Protein AF-A0A951NIG2-F1 (afdb_monomer_lite)

Sequence (66 aa):
MAVEDEQRQLDQVRIHLEQEFSDRVPADVVARHFADIVGRYEGVPVRTFLPVLVRRQTKELLASNE

Foldseek 3Di:
DVVVVLVVLLVVLLVVQCVVCVVPDHSVRLVVLLVVQLVVCPPPPDSVCVSVSSSVVSVVVVVVVD

Radius of gyration: 11.8 Å; chains: 1; bounding box: 32×20×32 Å

pLDDT: mean 85.78, std 10.15, range [50.28, 95.56]

Structure (mmCIF, N/CA/C/O backbone):
data_AF-A0A951NIG2-F1
#
_entry.id   AF-A0A951NIG2-F1
#
loop_
_atom_site.group_PDB
_atom_site.id
_atom_site.type_symbol
_atom_site.label_atom_id
_atom_site.label_alt_id
_atom_site.label_comp_id
_atom_site.label_asym_id
_atom_site.label_entity_id
_atom_site.label_seq_id
_atom_site.pdbx_PDB_ins_code
_atom_site.Cartn_x
_atom_site.Cartn_y
_atom_site.Cartn_z
_atom_site.occupancy
_atom_site.B_iso_or_equiv
_atom_site.auth_seq_id
_atom_site.auth_comp_id
_atom_site.auth_asym_id
_atom_site.auth_atom_id
_atom_site.pdbx_PDB_model_num
ATOM 1 N N . MET A 1 1 ? 17.506 -9.563 -5.994 1.00 60.72 1 MET A N 1
ATOM 2 C CA . MET A 1 1 ? 17.995 -8.225 -5.595 1.00 60.72 1 MET A CA 1
ATOM 3 C C . MET A 1 1 ? 16.943 -7.141 -5.830 1.00 60.72 1 MET A C 1
ATOM 5 O O . MET A 1 1 ? 16.168 -6.943 -4.915 1.00 60.72 1 MET A O 1
ATOM 9 N N . ALA A 1 2 ? 16.783 -6.525 -7.013 1.00 64.19 2 ALA A N 1
ATOM 10 C CA . ALA A 1 2 ? 15.858 -5.377 -7.170 1.00 64.19 2 ALA A CA 1
ATOM 11 C C . ALA A 1 2 ? 14.378 -5.653 -6.803 1.00 64.19 2 ALA A C 1
ATOM 13 O O . ALA A 1 2 ? 13.732 -4.822 -6.176 1.00 64.19 2 ALA A O 1
ATOM 14 N N . VAL A 1 3 ? 13.856 -6.837 -7.146 1.00 64.69 3 VAL A N 1
ATOM 15 C CA . VAL A 1 3 ? 12.468 -7.236 -6.828 1.00 64.69 3 VAL A CA 1
ATOM 16 C C . VAL A 1 3 ? 12.269 -7.513 -5.329 1.00 64.69 3 VAL A C 1
ATOM 18 O O . VAL A 1 3 ? 11.217 -7.216 -4.775 1.00 64.69 3 VAL A O 1
ATOM 21 N N . GLU A 1 4 ? 13.284 -8.051 -4.649 1.00 69.81 4 GLU A N 1
ATOM 22 C CA . GLU A 1 4 ? 13.224 -8.302 -3.200 1.00 69.81 4 GLU A CA 1
ATOM 23 C C . GLU A 1 4 ? 13.289 -6.992 -2.405 1.00 69.81 4 GLU A C 1
ATOM 25 O O . GLU A 1 4 ? 12.618 -6.860 -1.382 1.00 69.81 4 GLU A O 1
ATOM 30 N N . ASP A 1 5 ? 14.057 -6.012 -2.889 1.00 82.44 5 ASP A N 1
ATOM 31 C CA . ASP A 1 5 ? 14.120 -4.677 -2.292 1.00 82.44 5 ASP A CA 1
ATOM 32 C C . ASP A 1 5 ? 12.803 -3.909 -2.483 1.00 82.44 5 ASP A C 1
ATOM 34 O O . ASP A 1 5 ? 12.333 -3.261 -1.550 1.00 82.44 5 ASP A O 1
ATOM 38 N N . GLU A 1 6 ? 12.162 -4.036 -3.648 1.00 83.00 6 GLU A N 1
ATOM 39 C CA . GLU A 1 6 ? 10.830 -3.480 -3.920 1.00 83.00 6 GLU A CA 1
ATOM 40 C C . GLU A 1 6 ? 9.769 -4.051 -2.974 1.00 83.00 6 GLU A C 1
ATOM 42 O O . GLU A 1 6 ? 9.039 -3.287 -2.340 1.00 83.00 6 GLU A O 1
ATOM 47 N N . GLN A 1 7 ? 9.714 -5.378 -2.819 1.00 84.94 7 GLN A N 1
ATOM 48 C CA . GLN A 1 7 ? 8.737 -6.016 -1.935 1.00 84.94 7 GLN A CA 1
ATOM 49 C C . GLN A 1 7 ? 8.918 -5.563 -0.480 1.00 84.94 7 GLN A C 1
ATOM 51 O O . GLN A 1 7 ? 7.946 -5.206 0.183 1.00 84.94 7 GLN A O 1
ATOM 56 N N . ARG A 1 8 ? 10.167 -5.487 0.001 1.00 88.81 8 ARG A N 1
ATOM 57 C CA . ARG A 1 8 ? 10.468 -4.969 1.346 1.00 88.81 8 ARG A CA 1
ATOM 58 C C . ARG A 1 8 ? 10.028 -3.516 1.517 1.00 88.81 8 ARG A C 1
ATOM 60 O O . ARG A 1 8 ? 9.506 -3.162 2.572 1.00 88.81 8 ARG A O 1
ATOM 67 N N . GLN A 1 9 ? 10.233 -2.675 0.505 1.00 88.50 9 GLN A N 1
ATOM 68 C CA . GLN A 1 9 ? 9.796 -1.277 0.539 1.00 88.50 9 GLN A CA 1
ATOM 69 C C . GLN A 1 9 ? 8.269 -1.167 0.566 1.00 88.50 9 GLN A C 1
ATOM 71 O O . GLN A 1 9 ? 7.733 -0.361 1.325 1.00 88.50 9 GLN A O 1
ATOM 76 N N . LEU A 1 10 ? 7.558 -1.991 -0.206 1.00 90.12 10 LEU A N 1
ATOM 77 C CA . LEU A 1 10 ? 6.096 -2.034 -0.186 1.00 90.12 10 LEU A CA 1
ATOM 78 C C . LEU A 1 10 ? 5.551 -2.503 1.162 1.00 90.12 10 LEU A C 1
ATOM 80 O O . LEU A 1 10 ? 4.632 -1.878 1.690 1.00 90.12 10 LEU A O 1
ATOM 84 N N . ASP A 1 11 ? 6.154 -3.528 1.760 1.00 92.62 11 ASP A N 1
ATOM 85 C CA . ASP A 1 11 ? 5.764 -4.004 3.088 1.00 92.62 11 ASP A CA 1
ATOM 86 C C . ASP A 1 11 ? 5.967 -2.927 4.161 1.00 92.62 11 ASP A C 1
ATOM 88 O O . ASP A 1 11 ? 5.090 -2.715 4.999 1.00 92.62 11 ASP A O 1
ATOM 92 N N . GLN A 1 12 ? 7.079 -2.185 4.108 1.00 93.69 12 GLN A N 1
ATOM 93 C CA . GLN A 1 12 ? 7.316 -1.054 5.010 1.00 93.69 12 GLN A CA 1
ATOM 94 C C . GLN A 1 12 ? 6.287 0.064 4.825 1.00 93.69 12 GLN A C 1
ATOM 96 O O . GLN A 1 12 ? 5.790 0.607 5.813 1.00 93.69 12 GLN A O 1
ATOM 101 N N . VAL A 1 13 ? 5.944 0.405 3.578 1.00 93.44 13 VAL A N 1
ATOM 102 C CA . VAL A 1 13 ? 4.907 1.405 3.291 1.00 93.44 13 VAL A CA 1
ATOM 103 C C . VAL A 1 13 ? 3.560 0.949 3.845 1.00 93.44 13 VAL A C 1
ATOM 105 O O . VAL A 1 13 ? 2.881 1.748 4.488 1.00 93.44 13 VAL A O 1
ATOM 108 N N . ARG A 1 14 ? 3.188 -0.318 3.641 1.00 95.25 14 ARG A N 1
ATOM 109 C CA . ARG A 1 14 ? 1.941 -0.888 4.160 1.00 95.25 14 ARG A CA 1
ATOM 110 C C . ARG A 1 14 ? 1.873 -0.787 5.682 1.00 95.25 14 ARG A C 1
ATOM 112 O O . ARG A 1 14 ? 0.920 -0.211 6.191 1.00 95.25 14 ARG A O 1
ATOM 119 N N . ILE A 1 15 ? 2.902 -1.260 6.390 1.00 95.56 15 ILE A N 1
ATOM 120 C CA . ILE A 1 15 ? 2.970 -1.199 7.861 1.00 95.56 15 ILE A CA 1
ATOM 121 C C . ILE A 1 15 ? 2.849 0.249 8.349 1.00 95.56 15 ILE A C 1
ATOM 123 O O . ILE A 1 15 ? 2.122 0.532 9.297 1.00 95.56 15 ILE A O 1
ATOM 127 N N . HIS A 1 16 ? 3.535 1.183 7.689 1.00 94.56 16 HIS A N 1
ATOM 128 C CA . HIS A 1 16 ? 3.470 2.590 8.065 1.00 94.56 16 HIS A CA 1
ATOM 129 C C . HIS A 1 16 ? 2.072 3.188 7.860 1.00 94.56 16 HIS A C 1
ATOM 131 O O . HIS A 1 16 ? 1.621 3.967 8.692 1.00 94.56 16 HIS A O 1
ATOM 137 N N . LEU A 1 17 ? 1.369 2.819 6.785 1.00 92.12 17 LEU A N 1
ATOM 138 C CA . LEU A 1 17 ? -0.009 3.255 6.543 1.00 92.12 17 LEU A CA 1
ATOM 139 C C . LEU A 1 17 ? -0.992 2.627 7.538 1.00 92.12 17 LEU A C 1
ATOM 141 O O . LEU A 1 17 ? -1.863 3.327 8.044 1.00 92.12 17 LEU A O 1
ATOM 145 N N . GLU A 1 18 ? -0.837 1.339 7.850 1.00 94.50 18 GLU A N 1
ATOM 146 C CA . GLU A 1 18 ? -1.635 0.652 8.875 1.00 94.50 18 GLU A CA 1
ATOM 147 C C . GLU A 1 18 ? -1.477 1.342 10.240 1.00 94.50 18 GLU A C 1
ATOM 149 O O . GLU A 1 18 ? -2.460 1.548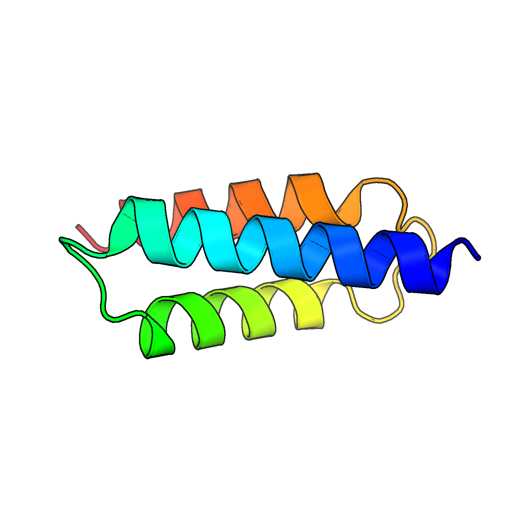 10.943 1.00 94.50 18 GLU A O 1
ATOM 154 N N . GLN A 1 19 ? -0.258 1.772 10.587 1.00 94.56 19 GLN A N 1
ATOM 155 C CA . GLN A 1 19 ? 0.011 2.551 11.798 1.00 94.56 19 GLN A CA 1
ATOM 156 C C . GLN A 1 19 ? -0.578 3.968 11.725 1.00 94.56 19 GLN A C 1
ATOM 158 O O . GLN A 1 19 ? -1.264 4.385 12.656 1.00 94.56 19 GLN A O 1
ATOM 163 N N . GLU A 1 20 ? -0.345 4.700 10.629 1.00 93.50 20 GLU A N 1
ATOM 164 C CA . GLU A 1 20 ? -0.786 6.094 10.443 1.00 93.50 20 GLU A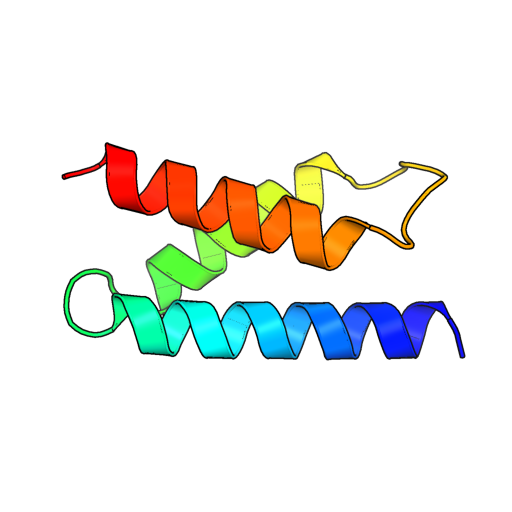 CA 1
ATOM 165 C C . GLU A 1 20 ? -2.316 6.241 10.497 1.00 93.50 20 GLU A C 1
ATOM 167 O O . GLU A 1 20 ? -2.830 7.249 10.985 1.00 93.50 20 GLU A O 1
ATOM 172 N N . PHE A 1 21 ? -3.051 5.244 10.003 1.00 92.94 21 PHE A N 1
ATOM 173 C CA . PHE A 1 21 ? -4.513 5.265 9.956 1.00 92.94 21 PHE A CA 1
ATOM 174 C C . PHE A 1 21 ? -5.181 4.403 11.033 1.00 92.94 21 PHE A C 1
ATOM 176 O O . PHE A 1 21 ? -6.408 4.360 11.061 1.00 92.94 21 PHE A O 1
ATOM 183 N N . SER A 1 22 ? -4.417 3.777 11.935 1.00 91.38 22 SER A N 1
ATOM 184 C CA . SER A 1 22 ? -4.932 2.826 12.938 1.00 91.38 22 SER A CA 1
ATOM 185 C C . SER A 1 22 ? -6.085 3.362 13.797 1.00 91.38 22 SER A C 1
ATOM 187 O O . SER A 1 22 ? -7.002 2.610 14.118 1.00 91.38 22 SER A O 1
ATOM 189 N N . ASP A 1 23 ? -6.085 4.659 14.111 1.00 92.19 23 ASP A N 1
ATOM 190 C CA . ASP A 1 23 ? -7.129 5.302 14.920 1.00 92.19 23 ASP A CA 1
ATOM 191 C C . ASP A 1 23 ? -8.453 5.531 14.168 1.00 92.19 23 ASP A C 1
ATOM 193 O O . ASP A 1 23 ? -9.483 5.801 14.785 1.00 92.19 23 ASP A O 1
ATOM 197 N N . ARG A 1 24 ? -8.436 5.473 12.830 1.00 92.38 24 ARG A N 1
ATOM 198 C CA . ARG A 1 24 ? -9.567 5.866 11.966 1.00 92.38 24 ARG A CA 1
ATOM 199 C C . ARG A 1 24 ? -10.059 4.742 11.066 1.00 92.38 24 ARG A C 1
ATOM 201 O O . ARG A 1 24 ? -11.245 4.671 10.762 1.00 92.38 24 ARG A O 1
ATOM 208 N N . VAL A 1 25 ? -9.150 3.886 10.614 1.00 92.56 25 VAL A N 1
ATOM 209 C CA . VAL A 1 25 ? -9.410 2.861 9.608 1.00 92.56 25 VAL A CA 1
ATOM 210 C C . VAL A 1 25 ? -8.831 1.532 10.095 1.00 92.56 25 VAL A C 1
ATOM 212 O O . VAL A 1 25 ? -7.647 1.470 10.430 1.00 92.56 25 VAL A O 1
ATOM 215 N N . PRO A 1 26 ? -9.627 0.449 10.104 1.00 93.81 26 PRO A N 1
ATOM 216 C CA . PRO A 1 26 ? -9.125 -0.885 10.404 1.00 93.81 26 PRO A CA 1
ATOM 217 C C . PRO A 1 26 ? -7.963 -1.296 9.487 1.00 93.81 26 PRO A C 1
ATOM 219 O O . PRO A 1 26 ? -7.973 -1.023 8.283 1.00 93.81 26 PRO A O 1
ATOM 222 N N . ALA A 1 27 ? -6.963 -1.981 10.045 1.00 90.38 27 ALA A N 1
ATOM 223 C CA . ALA A 1 27 ? -5.754 -2.364 9.312 1.00 90.38 27 ALA A CA 1
ATOM 224 C C . ALA A 1 27 ? -6.043 -3.247 8.080 1.00 90.38 27 ALA A C 1
ATOM 226 O O . ALA A 1 27 ? -5.365 -3.124 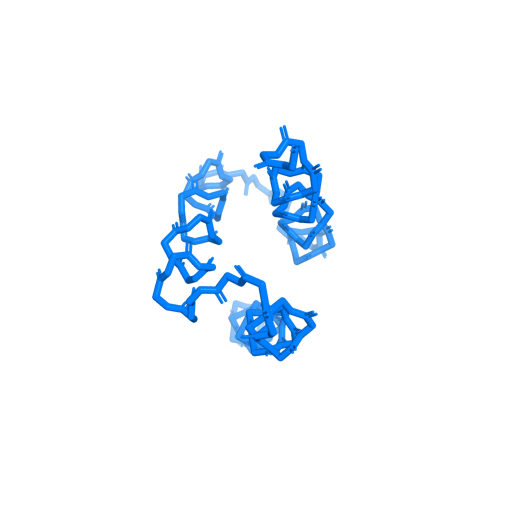7.064 1.00 90.38 27 ALA A O 1
ATOM 227 N N . ASP A 1 28 ? -7.078 -4.090 8.125 1.00 92.88 28 ASP A N 1
ATOM 228 C CA . ASP A 1 28 ? -7.518 -4.919 6.997 1.00 92.88 28 ASP A CA 1
ATOM 229 C C . ASP A 1 28 ? -8.075 -4.086 5.832 1.00 92.88 28 ASP A C 1
ATOM 231 O O . ASP A 1 28 ? -7.830 -4.403 4.666 1.00 92.88 28 ASP A O 1
ATOM 235 N N . VAL A 1 29 ? -8.760 -2.978 6.130 1.00 93.06 29 VAL A N 1
ATOM 236 C CA . VAL A 1 29 ? -9.258 -2.036 5.119 1.00 93.06 29 VAL A CA 1
ATOM 237 C C . VAL A 1 29 ? -8.093 -1.294 4.461 1.00 93.06 29 VAL A C 1
ATOM 239 O O . VAL A 1 29 ? -8.053 -1.188 3.232 1.00 93.06 29 VAL A O 1
ATOM 242 N N . VAL A 1 30 ? -7.106 -0.848 5.250 1.00 91.31 30 VAL A N 1
ATOM 243 C CA . VAL A 1 30 ? -5.869 -0.234 4.732 1.00 91.31 30 VAL A CA 1
ATOM 244 C C . VAL A 1 30 ? -5.106 -1.219 3.844 1.00 91.31 30 VAL A C 1
ATOM 246 O O . VAL A 1 30 ? -4.738 -0.870 2.722 1.00 91.31 30 VAL A O 1
ATOM 249 N N . ALA A 1 31 ? -4.920 -2.459 4.302 1.00 92.12 31 ALA A N 1
ATOM 250 C CA . ALA A 1 31 ? -4.226 -3.501 3.553 1.00 92.12 31 ALA A CA 1
ATOM 251 C C . ALA A 1 31 ? -4.936 -3.840 2.233 1.00 92.12 31 ALA A C 1
ATOM 253 O O . ALA A 1 31 ? -4.271 -3.984 1.205 1.00 92.12 31 ALA A O 1
ATOM 254 N N . ARG A 1 32 ? -6.275 -3.912 2.231 1.00 93.75 32 ARG A N 1
ATOM 255 C CA . ARG A 1 32 ? -7.062 -4.146 1.012 1.00 93.75 32 ARG A CA 1
ATOM 256 C C . ARG A 1 32 ? -6.882 -3.016 0.001 1.00 93.75 32 ARG A C 1
ATOM 258 O O . ARG A 1 32 ? -6.547 -3.281 -1.148 1.00 93.75 32 ARG A O 1
ATOM 265 N N . HIS A 1 33 ? -7.037 -1.763 0.429 1.00 92.69 33 HIS A N 1
ATOM 266 C CA . HIS A 1 33 ? -6.846 -0.612 -0.457 1.00 92.69 33 HIS A CA 1
ATOM 267 C C . HIS A 1 33 ? -5.416 -0.506 -0.988 1.00 92.69 33 HIS A C 1
ATOM 269 O O . HIS A 1 33 ? -5.214 -0.202 -2.163 1.00 92.69 33 HIS A O 1
ATOM 275 N N . PHE A 1 34 ? -4.427 -0.795 -0.143 1.00 92.62 34 PHE A N 1
ATOM 276 C CA . PHE A 1 34 ? -3.031 -0.856 -0.548 1.00 92.62 34 PHE A CA 1
ATOM 277 C C . PHE A 1 34 ? -2.810 -1.921 -1.634 1.00 92.62 34 PHE A C 1
ATOM 279 O O . PHE A 1 34 ? -2.229 -1.614 -2.673 1.00 92.62 34 PHE A O 1
ATOM 286 N N . ALA A 1 35 ? -3.316 -3.143 -1.436 1.00 92.19 35 ALA A N 1
ATOM 287 C CA . ALA A 1 35 ? -3.202 -4.230 -2.408 1.00 92.19 35 ALA A CA 1
ATOM 288 C C . ALA A 1 35 ? -3.893 -3.898 -3.742 1.00 92.19 35 ALA A C 1
ATOM 290 O O . ALA A 1 35 ? -3.293 -4.091 -4.800 1.00 92.19 35 ALA A O 1
ATOM 291 N N . ASP A 1 36 ? -5.099 -3.321 -3.700 1.00 91.88 36 ASP A N 1
ATOM 292 C CA . ASP A 1 36 ? -5.821 -2.873 -4.898 1.00 91.88 36 ASP A CA 1
ATOM 293 C C . ASP A 1 36 ? -5.005 -1.846 -5.696 1.00 91.88 36 ASP A C 1
ATOM 295 O O . ASP A 1 36 ? -4.991 -1.866 -6.927 1.00 91.88 36 ASP A O 1
ATOM 299 N N . ILE A 1 37 ? -4.317 -0.931 -5.005 1.00 91.00 37 ILE A N 1
ATOM 300 C CA . ILE A 1 37 ? -3.481 0.094 -5.634 1.00 91.00 37 ILE A CA 1
ATOM 301 C C . ILE A 1 37 ? -2.203 -0.518 -6.205 1.00 91.00 37 ILE A C 1
ATOM 303 O O . ILE A 1 37 ? -1.868 -0.199 -7.341 1.00 91.00 37 ILE A O 1
ATOM 307 N N . VAL A 1 38 ? -1.520 -1.413 -5.483 1.00 89.62 38 VAL A N 1
ATOM 308 C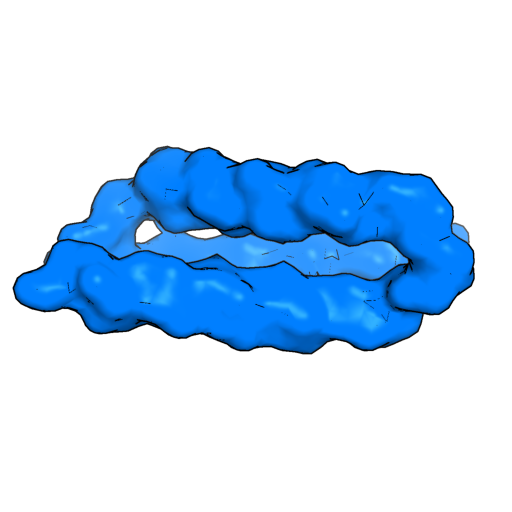 CA . VAL A 1 38 ? -0.354 -2.152 -6.008 1.00 89.62 38 VAL A CA 1
ATOM 309 C C . VAL A 1 38 ? -0.728 -2.916 -7.280 1.00 89.62 38 VAL A C 1
ATOM 311 O O . VAL A 1 38 ? -0.016 -2.812 -8.279 1.00 89.62 38 VAL A O 1
ATOM 314 N N . GLY A 1 39 ? -1.883 -3.592 -7.282 1.00 87.75 39 GLY A N 1
ATOM 315 C CA . GLY A 1 39 ? -2.409 -4.330 -8.433 1.00 87.75 39 GLY A CA 1
ATOM 316 C C . GLY A 1 39 ? -2.570 -3.478 -9.698 1.00 87.75 39 GLY A C 1
ATOM 317 O O . GLY A 1 39 ? -2.334 -3.955 -10.804 1.00 87.75 39 GLY A O 1
ATOM 318 N N . ARG A 1 40 ? -2.886 -2.180 -9.567 1.00 87.56 40 ARG A N 1
ATOM 319 C CA . ARG A 1 40 ? -3.003 -1.254 -10.718 1.00 87.56 40 ARG A CA 1
ATOM 320 C C . ARG A 1 40 ? -1.682 -1.004 -11.438 1.00 87.56 40 ARG A C 1
ATOM 322 O O . ARG A 1 40 ? -1.698 -0.554 -12.581 1.00 87.56 40 ARG A O 1
ATOM 329 N N . TYR A 1 41 ? -0.560 -1.252 -10.772 1.00 84.31 41 TYR A N 1
ATOM 330 C CA . TYR A 1 41 ? 0.771 -1.075 -11.338 1.00 84.31 41 TYR A CA 1
ATOM 331 C C . TYR A 1 41 ? 1.418 -2.408 -11.751 1.00 84.31 41 TYR A C 1
ATOM 333 O O . TYR A 1 41 ? 2.581 -2.425 -12.169 1.00 84.31 41 TYR A O 1
ATOM 341 N N . GLU A 1 42 ? 0.686 -3.526 -11.688 1.00 79.75 42 GLU A N 1
ATOM 342 C CA . GLU A 1 42 ? 1.149 -4.780 -12.276 1.00 79.75 42 GLU A CA 1
ATOM 343 C C . GLU A 1 42 ? 1.390 -4.611 -13.786 1.00 79.75 42 GLU A C 1
ATOM 345 O O . GLU A 1 42 ? 0.597 -4.021 -14.515 1.00 79.75 42 GLU A O 1
ATOM 350 N N . GLY A 1 43 ? 2.539 -5.099 -14.262 1.00 72.81 43 GLY A N 1
ATOM 351 C CA . GLY A 1 43 ? 2.944 -4.987 -15.669 1.00 72.81 43 GLY A CA 1
ATOM 352 C C . GLY A 1 43 ? 3.622 -3.669 -16.067 1.00 72.81 43 GLY A C 1
ATOM 353 O O . GLY A 1 43 ? 4.103 -3.565 -17.195 1.00 72.81 43 GLY A O 1
ATOM 354 N N . VAL A 1 44 ? 3.739 -2.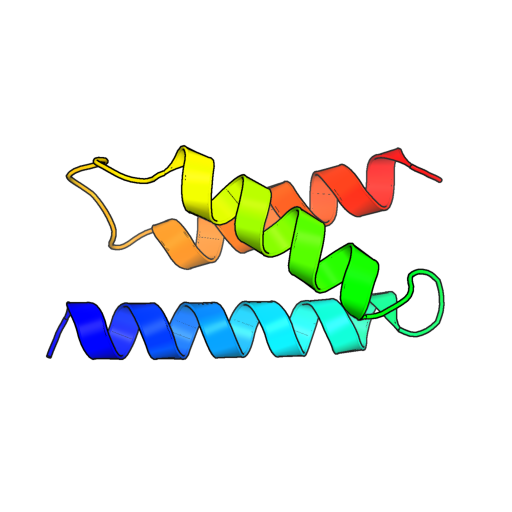684 -15.168 1.00 76.94 44 VAL A N 1
ATOM 355 C CA . VAL A 1 44 ? 4.460 -1.434 -15.466 1.00 76.94 44 VAL A CA 1
ATOM 356 C C . VAL A 1 44 ? 5.979 -1.691 -15.494 1.00 76.94 44 VAL A C 1
ATOM 358 O O . VAL A 1 44 ? 6.522 -2.251 -14.537 1.00 76.94 44 VAL A O 1
ATOM 361 N N . PRO A 1 45 ? 6.699 -1.279 -16.560 1.00 66.25 45 PRO A N 1
ATOM 362 C CA . PRO A 1 45 ? 8.132 -1.555 -16.710 1.00 66.25 45 PRO A CA 1
ATOM 363 C C . PRO A 1 45 ? 9.019 -0.722 -15.771 1.00 66.25 45 PRO A C 1
ATOM 365 O O . PRO A 1 45 ? 10.152 -1.105 -15.492 1.00 66.25 45 PRO A O 1
ATOM 368 N N . VAL A 1 46 ? 8.518 0.410 -15.266 1.00 70.12 46 VAL A N 1
ATOM 369 C CA . VAL A 1 46 ? 9.245 1.297 -14.346 1.00 70.12 46 VAL A CA 1
ATOM 370 C C . VAL A 1 46 ? 8.710 1.111 -12.933 1.00 70.12 46 VAL A C 1
ATOM 372 O O . VAL A 1 46 ? 7.714 1.720 -12.550 1.00 70.12 46 VAL A O 1
ATOM 375 N N . ARG A 1 47 ? 9.392 0.275 -12.150 1.00 73.50 47 ARG A N 1
ATOM 376 C CA . ARG A 1 47 ? 8.965 -0.064 -10.786 1.00 73.50 47 ARG A CA 1
ATOM 377 C C . ARG A 1 47 ? 9.705 0.683 -9.673 1.00 73.50 47 ARG A C 1
ATOM 379 O O . ARG A 1 47 ? 9.255 0.707 -8.535 1.00 73.50 47 ARG A O 1
ATOM 386 N N . THR A 1 48 ? 10.774 1.405 -10.009 1.00 77.00 48 THR A N 1
ATOM 387 C CA . THR A 1 48 ? 11.606 2.164 -9.056 1.00 77.00 48 THR A CA 1
ATOM 388 C C . THR A 1 48 ? 10.821 3.173 -8.208 1.00 77.00 48 THR A C 1
ATOM 390 O O . THR A 1 48 ? 11.198 3.455 -7.076 1.00 77.00 48 THR A O 1
ATOM 393 N N . PHE A 1 49 ? 9.723 3.722 -8.734 1.00 81.88 49 PHE A N 1
ATOM 394 C CA . PHE A 1 49 ? 8.894 4.721 -8.042 1.00 81.88 49 PHE A CA 1
ATOM 395 C C . PHE A 1 49 ? 7.597 4.146 -7.465 1.00 81.88 49 PHE A C 1
ATOM 397 O O . PHE A 1 49 ? 6.803 4.881 -6.874 1.00 81.88 49 PHE A O 1
ATOM 404 N N . LEU A 1 50 ? 7.377 2.841 -7.623 1.00 85.38 50 LEU A N 1
ATOM 405 C CA . LEU A 1 50 ? 6.135 2.170 -7.262 1.00 85.38 50 LEU A CA 1
ATOM 406 C C . LEU A 1 50 ? 5.784 2.349 -5.773 1.00 85.38 50 LEU A C 1
ATOM 408 O O . LEU A 1 50 ? 4.663 2.774 -5.499 1.00 85.38 50 LEU A O 1
ATOM 412 N N . PRO A 1 51 ? 6.714 2.197 -4.805 1.00 84.69 51 PRO A N 1
ATOM 413 C CA . PRO A 1 51 ? 6.390 2.405 -3.390 1.00 84.69 51 PRO A CA 1
ATOM 414 C C . PRO A 1 51 ? 5.922 3.831 -3.072 1.00 84.69 51 PRO A C 1
ATOM 416 O O . PRO A 1 51 ? 5.022 4.030 -2.256 1.00 84.69 51 PRO A O 1
ATOM 419 N N . VAL A 1 52 ? 6.496 4.837 -3.741 1.00 87.81 52 VAL A N 1
ATOM 420 C CA . VAL A 1 52 ? 6.135 6.250 -3.547 1.00 87.81 52 VAL A CA 1
ATOM 421 C C . VAL A 1 52 ? 4.736 6.532 -4.095 1.00 87.81 52 VAL A C 1
ATOM 423 O O . VAL A 1 52 ? 3.932 7.181 -3.421 1.00 87.81 52 VAL A O 1
ATOM 426 N N . LEU A 1 53 ? 4.432 6.026 -5.293 1.00 88.25 53 LEU A N 1
ATOM 427 C CA . LEU A 1 53 ? 3.126 6.192 -5.936 1.00 88.25 53 LEU A CA 1
ATOM 428 C C . LEU A 1 53 ? 2.020 5.481 -5.154 1.00 88.25 53 LEU A C 1
ATOM 430 O O . LEU A 1 53 ? 0.994 6.092 -4.853 1.00 88.25 53 LEU A O 1
ATOM 434 N N . VAL A 1 54 ? 2.262 4.229 -4.759 1.00 90.00 54 VAL A N 1
ATOM 435 C CA . VAL A 1 54 ? 1.315 3.429 -3.975 1.00 90.00 54 VAL A CA 1
ATOM 436 C C . VAL A 1 54 ? 1.035 4.104 -2.635 1.00 90.00 54 VAL A C 1
ATOM 438 O O . VAL A 1 54 ? -0.131 4.273 -2.272 1.00 90.00 54 VAL A O 1
ATOM 441 N N . ARG A 1 55 ? 2.075 4.568 -1.923 1.00 89.81 55 ARG A N 1
ATOM 442 C CA . ARG A 1 55 ? 1.906 5.313 -0.668 1.00 89.81 55 ARG A CA 1
ATOM 443 C C . ARG A 1 55 ? 1.000 6.520 -0.867 1.00 89.81 55 ARG A C 1
ATOM 445 O O . ARG A 1 55 ? 0.025 6.678 -0.139 1.00 89.81 55 ARG A O 1
ATOM 452 N N . ARG A 1 56 ? 1.319 7.371 -1.844 1.00 92.44 56 ARG A N 1
ATOM 453 C CA . ARG A 1 56 ? 0.582 8.610 -2.105 1.00 92.44 56 ARG A CA 1
ATOM 454 C C . ARG A 1 56 ? -0.888 8.335 -2.420 1.00 92.44 56 ARG A C 1
ATOM 456 O O . ARG A 1 56 ? -1.756 8.917 -1.781 1.00 92.44 56 ARG A O 1
ATOM 463 N N . GLN A 1 57 ? -1.156 7.428 -3.353 1.00 90.81 57 GLN A N 1
ATOM 464 C CA . GLN A 1 57 ? -2.515 7.130 -3.794 1.00 90.81 57 GLN A CA 1
ATOM 465 C C . GLN A 1 57 ? -3.348 6.475 -2.685 1.00 90.81 57 GLN A C 1
ATOM 467 O O . GLN A 1 57 ? -4.536 6.762 -2.562 1.00 90.81 57 GLN A O 1
ATOM 472 N N . THR A 1 58 ? -2.725 5.645 -1.840 1.00 89.19 58 THR A N 1
ATOM 473 C CA . THR A 1 58 ? -3.413 5.051 -0.685 1.00 89.19 58 THR A CA 1
ATOM 474 C C . THR A 1 58 ? -3.804 6.134 0.317 1.00 89.19 58 THR A C 1
ATOM 476 O O . THR A 1 58 ? -4.942 6.159 0.772 1.00 89.19 58 THR A O 1
ATOM 479 N N . LYS A 1 59 ? -2.908 7.089 0.602 1.00 90.81 59 LYS A N 1
ATOM 480 C CA . LYS A 1 59 ? -3.222 8.228 1.480 1.00 90.81 59 LYS A CA 1
ATOM 481 C C . LYS A 1 59 ? -4.340 9.105 0.926 1.00 90.81 59 LYS A C 1
ATOM 483 O O . LYS A 1 59 ? -5.242 9.458 1.673 1.00 90.81 59 LYS A O 1
ATOM 488 N N . GLU A 1 60 ? -4.287 9.447 -0.361 1.00 92.12 60 GLU A N 1
ATOM 489 C CA . GLU A 1 60 ? -5.324 10.253 -1.021 1.00 92.12 60 GLU A CA 1
ATOM 490 C C . GLU A 1 60 ? -6.694 9.560 -0.953 1.00 92.12 60 GLU A C 1
ATOM 492 O O . GLU A 1 60 ? -7.694 10.201 -0.634 1.00 92.12 60 GLU A O 1
ATOM 497 N N . LEU A 1 61 ? -6.739 8.242 -1.179 1.00 89.25 61 LEU A N 1
ATOM 498 C CA . LEU A 1 61 ? -7.971 7.458 -1.095 1.00 89.25 61 LEU A CA 1
ATOM 499 C C . LEU A 1 61 ? -8.536 7.406 0.331 1.00 89.25 61 LEU A C 1
ATOM 501 O O . LEU A 1 61 ? -9.741 7.567 0.514 1.00 89.25 61 LEU A O 1
ATOM 505 N N . LEU A 1 62 ? -7.683 7.177 1.332 1.00 88.25 62 LEU A N 1
ATOM 506 C CA . LEU A 1 62 ? -8.109 7.095 2.731 1.00 88.25 62 LEU A CA 1
ATOM 507 C C . LEU A 1 62 ? -8.557 8.458 3.278 1.00 88.25 62 LEU A C 1
ATOM 509 O O . LEU A 1 62 ? -9.520 8.510 4.030 1.00 88.25 62 LEU A O 1
ATOM 513 N N . ALA A 1 63 ? -7.913 9.553 2.864 1.00 85.25 63 ALA A N 1
ATOM 514 C CA . ALA A 1 63 ? -8.293 10.911 3.260 1.00 85.25 63 ALA A CA 1
ATOM 515 C C . ALA A 1 63 ? -9.577 11.418 2.575 1.00 8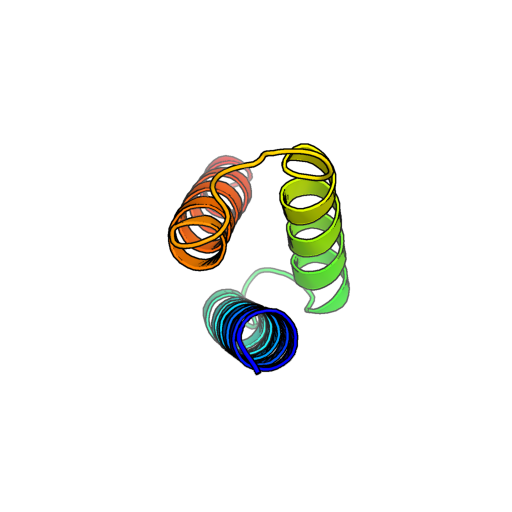5.25 63 ALA A C 1
ATOM 517 O O . ALA A 1 63 ? -10.246 12.292 3.107 1.00 85.25 63 ALA A O 1
ATOM 518 N N . SER A 1 64 ? -9.924 10.893 1.393 1.00 75.25 64 SER A N 1
ATOM 519 C CA . SER A 1 64 ? -11.126 11.313 0.647 1.00 75.25 64 SER A CA 1
ATOM 520 C C . SER A 1 64 ? -12.410 10.583 1.072 1.00 75.25 64 SER A C 1
ATOM 522 O O . SER A 1 64 ? -13.465 10.855 0.508 1.00 75.25 64 SER A O 1
ATOM 524 N N . ASN A 1 65 ? -12.321 9.626 2.005 1.00 57.97 65 ASN A N 1
ATOM 525 C CA . ASN A 1 65 ? -13.467 8.910 2.583 1.00 57.97 65 ASN A CA 1
ATOM 526 C C . ASN A 1 65 ? -13.816 9.400 4.009 1.00 57.97 65 ASN A C 1
ATOM 528 O O . ASN A 1 65 ? -14.565 8.721 4.712 1.00 57.97 65 ASN A O 1
ATOM 532 N N . GLU A 1 66 ? -13.265 10.549 4.428 1.00 50.28 66 GLU A N 1
ATOM 533 C CA . GLU A 1 66 ? -13.785 11.384 5.530 1.00 50.28 66 GLU A CA 1
ATOM 534 C C . GLU A 1 66 ? -14.939 12.270 5.029 1.00 50.28 66 GLU A C 1
ATOM 536 O O . GLU A 1 66 ? -15.908 12.455 5.800 1.00 50.28 66 GLU A O 1
#

Secondary structure (DSSP, 8-state):
-HHHHHHHHHHHHHHHHHHHTTTTS-HHHHHHHHHHHHHTTTT-S--TTHHHHHHHHHHHHHHTT-